Protein AF-A0A0L7KQV0-F1 (afdb_monomer)

Secondary structure (DSSP, 8-state):
---------------GGG---------PPP-SB----S-GGGT-SSPPPP-SSPTTPBPHHHHHHHHHHHHHHHHHHHHTTSS-SSSPPTTT------TT--B--

Nearest PDB structures (foldseek):
  4arv-assembly2_B  TM=8.923E-01  e=5.364E-03  Yersinia kristensenii
  8xm2-assembly1_A  TM=9.078E-01  e=1.219E-02  Yersinia intermedia
  7z3v-assembly1_A  TM=9.000E-01  e=1.305E-02  Escherichia coli
  1dkl-assembly2_B  TM=8.480E-01  e=2.415E-02  Escherichia coli

Solvent-accessible surface area (backbone atoms only — not comparable to full-atom values): 7263 Å² total; per-residue (Å²): 142,78,89,78,81,82,78,78,76,79,73,81,69,86,55,77,89,75,73,78,71,86,80,86,85,86,90,78,76,84,61,51,47,43,64,73,69,90,58,61,68,79,78,40,96,63,86,75,86,85,70,97,60,59,72,44,22,37,35,75,67,18,54,53,52,47,49,54,51,50,52,49,51,52,53,50,34,36,76,56,67,66,43,64,94,73,86,66,52,78,90,74,51,86,88,88,79,69,92,75,79,40,73,71,132

Structure (mmCIF, N/CA/C/O backbone):
data_AF-A0A0L7KQV0-F1
#
_entr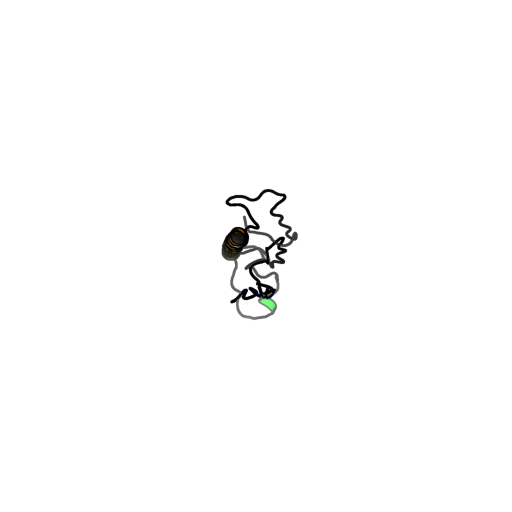y.id   AF-A0A0L7KQV0-F1
#
loop_
_atom_site.group_PDB
_atom_site.id
_atom_site.type_symbol
_atom_site.label_atom_id
_atom_site.label_alt_id
_atom_site.label_comp_id
_atom_site.label_asym_id
_atom_site.label_entity_id
_atom_site.label_seq_id
_atom_site.pdbx_PDB_ins_code
_atom_site.Cartn_x
_atom_site.Cartn_y
_atom_site.Cartn_z
_atom_site.occupancy
_atom_site.B_iso_or_equiv
_atom_site.auth_seq_id
_atom_site.auth_comp_id
_atom_site.auth_asym_id
_atom_site.auth_atom_id
_atom_site.pdbx_PDB_model_num
ATOM 1 N N . MET A 1 1 ? -17.005 -29.235 63.286 1.00 38.09 1 MET A N 1
ATOM 2 C CA . MET A 1 1 ? -17.179 -30.090 62.100 1.00 38.09 1 MET A CA 1
ATOM 3 C C . MET A 1 1 ? -17.962 -29.290 61.068 1.00 38.09 1 MET A C 1
ATOM 5 O O . MET A 1 1 ? -19.147 -29.102 61.267 1.00 38.09 1 MET A O 1
ATOM 9 N N . ASP A 1 2 ? -17.447 -28.691 60.006 1.00 49.88 2 ASP A N 1
ATOM 10 C CA . ASP A 1 2 ? -16.104 -28.316 59.567 1.00 49.88 2 ASP A CA 1
ATOM 11 C C . ASP A 1 2 ? -16.334 -27.150 58.598 1.00 49.88 2 ASP A C 1
ATOM 13 O O . ASP A 1 2 ? -16.879 -27.334 57.511 1.00 49.88 2 ASP A O 1
ATOM 17 N N . THR A 1 3 ? -15.970 -25.933 58.992 1.00 47.72 3 THR A N 1
ATOM 18 C CA . THR A 1 3 ? -15.960 -24.771 58.099 1.00 47.72 3 THR A CA 1
ATOM 19 C C . THR A 1 3 ? -14.647 -24.794 57.327 1.00 47.72 3 THR A C 1
ATOM 21 O O . THR A 1 3 ? -13.617 -24.358 57.841 1.00 47.72 3 THR A O 1
ATOM 24 N N . LYS A 1 4 ? -14.650 -25.345 56.109 1.00 50.91 4 LYS A N 1
ATOM 25 C CA . LYS A 1 4 ? -13.492 -25.249 55.211 1.00 50.91 4 LYS A CA 1
ATOM 26 C C . LYS A 1 4 ? -13.451 -23.844 54.594 1.00 50.91 4 LYS A C 1
ATOM 28 O O . LYS A 1 4 ? -14.432 -23.454 53.962 1.00 50.91 4 LYS A O 1
ATOM 33 N N . PRO A 1 5 ? -12.356 -23.081 54.746 1.00 48.06 5 PRO A N 1
ATOM 34 C CA . PRO A 1 5 ? -12.218 -21.804 54.068 1.00 48.06 5 PRO A CA 1
ATOM 35 C C . PRO A 1 5 ? -12.009 -22.070 52.575 1.00 48.06 5 PRO A C 1
ATOM 37 O O . PRO A 1 5 ? -11.065 -22.753 52.176 1.00 48.06 5 PRO A O 1
ATOM 40 N N . ILE A 1 6 ? -12.906 -21.542 51.745 1.00 53.88 6 ILE A N 1
ATOM 41 C CA . ILE A 1 6 ? -12.694 -21.448 50.302 1.00 53.88 6 ILE A CA 1
ATOM 42 C C . ILE A 1 6 ? -11.639 -20.357 50.104 1.00 53.88 6 ILE A C 1
ATOM 44 O O . ILE A 1 6 ? -11.946 -19.168 50.097 1.00 53.88 6 ILE A O 1
ATOM 48 N N . LEU A 1 7 ? -10.374 -20.764 50.000 1.00 48.22 7 LEU A N 1
ATOM 49 C CA . LEU A 1 7 ? -9.324 -19.912 49.458 1.00 48.22 7 LEU A CA 1
ATOM 50 C C . LEU A 1 7 ? -9.627 -19.701 47.971 1.00 48.22 7 LEU A C 1
ATOM 52 O O . LEU A 1 7 ? -9.298 -20.542 47.135 1.00 48.22 7 LEU A O 1
ATOM 56 N N . ILE A 1 8 ? -10.262 -18.576 47.638 1.00 56.44 8 ILE A N 1
ATOM 57 C CA . ILE A 1 8 ? -10.236 -18.048 46.274 1.00 56.44 8 ILE A CA 1
ATOM 58 C C . ILE A 1 8 ? -8.819 -17.524 46.063 1.00 56.44 8 ILE A C 1
ATOM 60 O O . ILE A 1 8 ? -8.494 -16.383 46.384 1.00 56.44 8 ILE A O 1
ATOM 64 N N . LEU A 1 9 ? -7.948 -18.400 45.571 1.00 48.84 9 LEU A N 1
ATOM 65 C CA . LEU A 1 9 ? -6.665 -18.008 45.020 1.00 48.84 9 LEU A CA 1
ATOM 66 C C . LEU A 1 9 ? -6.975 -17.290 43.699 1.00 48.84 9 LEU A C 1
ATOM 68 O O . LEU A 1 9 ? -7.061 -17.922 42.648 1.00 48.84 9 LEU A O 1
ATOM 72 N N . SER A 1 10 ? -7.215 -15.977 43.745 1.00 55.53 10 SER A N 1
ATOM 73 C CA . SER A 1 10 ? -7.228 -15.156 42.536 1.00 55.53 10 SER A CA 1
ATOM 74 C C . SER A 1 10 ? -5.795 -15.083 42.022 1.00 55.53 10 SER A C 1
ATOM 76 O O . SER A 1 10 ? -5.054 -14.138 42.298 1.00 55.53 10 SER A O 1
ATOM 78 N N . ALA A 1 11 ? -5.380 -16.128 41.313 1.00 54.91 11 ALA A N 1
ATOM 79 C CA . ALA A 1 11 ? -4.283 -16.028 40.381 1.00 54.91 11 ALA A CA 1
ATOM 80 C C . ALA A 1 11 ? -4.681 -14.928 39.393 1.00 54.91 11 ALA A C 1
ATOM 82 O O . ALA A 1 11 ? -5.586 -15.108 38.579 1.00 54.91 11 ALA A O 1
ATOM 83 N N . LEU A 1 12 ? -4.048 -13.763 39.518 1.00 53.34 12 LEU A N 1
ATOM 84 C CA . LEU A 1 12 ? -4.012 -12.755 38.469 1.00 53.34 12 LEU A CA 1
ATOM 85 C C . LEU A 1 12 ? -3.254 -13.381 37.297 1.00 53.34 12 LEU A C 1
ATOM 87 O O . LEU A 1 12 ? -2.059 -13.169 37.111 1.00 53.34 12 LEU A O 1
ATOM 91 N N . ILE A 1 13 ? -3.953 -14.224 36.542 1.00 58.06 13 ILE A N 1
ATOM 92 C CA . ILE A 1 13 ? -3.557 -14.580 35.194 1.00 58.06 13 ILE A CA 1
ATOM 93 C C . ILE A 1 13 ? -3.741 -13.275 34.425 1.00 58.06 13 ILE A C 1
ATOM 95 O O . ILE A 1 13 ? -4.867 -12.884 34.123 1.00 58.06 13 ILE A O 1
ATOM 99 N N . LEU A 1 14 ? -2.643 -12.559 34.180 1.00 53.75 14 LEU A N 1
ATOM 100 C CA . LEU A 1 14 ? -2.581 -11.558 33.119 1.00 53.75 14 LEU A CA 1
ATOM 101 C C . LEU A 1 14 ? -2.841 -12.313 31.815 1.00 53.75 14 LEU A C 1
ATOM 103 O O . LEU A 1 14 ? -1.933 -12.847 31.185 1.00 53.75 14 LEU A O 1
ATOM 107 N N . ASN A 1 15 ? -4.122 -12.462 31.502 1.00 57.16 15 ASN A N 1
ATOM 108 C CA . ASN A 1 15 ? -4.600 -13.147 30.325 1.00 57.16 15 ASN A CA 1
ATOM 109 C C . ASN A 1 15 ? -4.445 -12.160 29.166 1.00 57.16 15 ASN A C 1
ATOM 111 O O . ASN A 1 15 ? -4.933 -11.032 29.252 1.00 57.16 15 ASN A O 1
ATOM 115 N N . SER A 1 16 ? -3.765 -12.552 28.088 1.00 57.22 16 SER A N 1
ATOM 116 C CA . SER A 1 16 ? -3.657 -11.712 26.884 1.00 57.22 16 SER A CA 1
ATOM 117 C C . SER A 1 16 ? -5.026 -11.389 26.266 1.00 57.22 16 SER A C 1
ATOM 119 O O . SER A 1 16 ? -5.132 -10.462 25.474 1.00 57.22 16 SER A O 1
ATOM 121 N N . GLU A 1 17 ? -6.072 -12.105 26.691 1.00 59.75 17 GLU A N 1
ATOM 122 C CA . GLU A 1 17 ? -7.506 -11.903 26.423 1.00 59.75 17 GLU A CA 1
ATOM 123 C C . GLU A 1 17 ? -8.066 -10.513 26.818 1.00 59.75 17 GLU A C 1
ATOM 125 O O . GLU A 1 17 ? -9.256 -10.265 26.657 1.00 59.75 17 GLU A O 1
ATOM 130 N N . GLN A 1 18 ? -7.257 -9.591 27.355 1.00 72.88 18 GLN A N 1
ATOM 131 C CA . GLN A 1 18 ? -7.689 -8.224 27.704 1.00 72.88 18 GLN A CA 1
ATOM 132 C C . GLN A 1 18 ? -6.990 -7.115 26.905 1.00 72.88 18 GLN A C 1
ATOM 134 O O . GLN A 1 18 ? -7.095 -5.939 27.261 1.00 72.88 18 GLN A O 1
ATOM 139 N N . LEU A 1 19 ? -6.279 -7.451 25.828 1.00 85.94 19 LEU A N 1
ATOM 140 C CA . LEU A 1 19 ? -5.732 -6.449 24.915 1.00 85.94 19 LEU A CA 1
ATOM 141 C C . LEU A 1 19 ? -6.748 -6.141 23.814 1.00 85.94 19 LEU A C 1
ATOM 143 O O . LEU A 1 19 ? -7.279 -7.045 23.181 1.00 85.94 19 LEU A O 1
ATOM 147 N N . TYR A 1 20 ? -7.006 -4.855 23.584 1.00 90.19 20 TYR A N 1
ATOM 148 C CA . TYR A 1 20 ? -7.845 -4.378 22.488 1.00 90.19 20 TYR A CA 1
ATOM 149 C C . TYR A 1 20 ? -7.040 -3.431 21.596 1.00 90.19 20 TYR A C 1
ATOM 151 O O . TYR A 1 20 ? -6.276 -2.590 22.085 1.00 90.19 20 TYR A O 1
ATOM 159 N N . LEU A 1 21 ? -7.230 -3.537 20.283 1.00 94.06 21 LEU A N 1
ATOM 160 C CA . LEU A 1 21 ? -6.629 -2.616 19.327 1.00 94.06 21 LEU A CA 1
ATOM 161 C C . LEU A 1 21 ? -7.330 -1.252 19.418 1.00 94.06 21 LEU A C 1
ATOM 163 O O . LEU A 1 21 ? -8.555 -1.172 19.388 1.00 94.06 21 LEU A O 1
ATOM 167 N N . LYS A 1 22 ? -6.562 -0.166 19.577 1.00 95.38 22 LYS A N 1
ATOM 168 C CA . LYS A 1 22 ? -7.111 1.206 19.643 1.00 95.38 22 LYS A CA 1
ATOM 169 C C . LYS A 1 22 ? -6.837 2.055 18.421 1.00 95.38 22 LYS A C 1
ATOM 171 O O . LYS A 1 22 ? -7.623 2.945 18.126 1.00 95.38 22 LYS A O 1
ATOM 176 N N . GLN A 1 23 ? -5.703 1.838 17.772 1.00 96.88 23 GLN A N 1
ATOM 177 C CA . GLN A 1 23 ? -5.278 2.623 16.628 1.00 96.88 23 GLN A CA 1
ATOM 178 C C . GLN A 1 23 ? -4.189 1.863 15.882 1.00 96.88 23 GLN A C 1
ATOM 180 O O . GLN A 1 23 ? -3.400 1.139 16.493 1.00 96.88 23 GLN A O 1
ATOM 185 N N . VAL A 1 24 ? -4.129 2.064 14.571 1.00 97.88 24 VAL A N 1
ATOM 186 C CA . VAL A 1 24 ? -3.072 1.535 13.712 1.00 97.88 24 VAL A CA 1
ATOM 187 C C . VAL A 1 24 ? -2.519 2.669 12.866 1.00 97.88 24 VAL A C 1
ATOM 189 O O . VAL A 1 24 ? -3.267 3.499 12.356 1.00 97.88 24 VAL A O 1
ATOM 192 N N . VAL A 1 25 ? -1.198 2.679 12.701 1.00 97.94 25 VAL A N 1
ATOM 193 C CA . VAL A 1 25 ? -0.510 3.501 11.705 1.00 97.94 25 VAL A CA 1
ATOM 194 C C . VAL A 1 25 ? 0.170 2.556 10.728 1.00 97.94 25 VAL A C 1
ATOM 196 O O . VAL A 1 25 ? 1.033 1.770 11.119 1.00 97.94 25 VAL A O 1
ATOM 199 N N . ILE A 1 26 ? -0.223 2.630 9.459 1.00 96.69 26 ILE A N 1
ATOM 200 C CA . ILE A 1 26 ? 0.367 1.831 8.385 1.00 96.69 26 ILE A CA 1
ATOM 201 C C . ILE A 1 26 ? 1.326 2.727 7.606 1.00 96.69 26 ILE A C 1
ATOM 203 O O . ILE A 1 26 ? 0.902 3.627 6.884 1.00 96.69 26 ILE A O 1
ATOM 207 N N . LEU A 1 27 ? 2.628 2.473 7.737 1.00 96.62 27 LEU A N 1
ATOM 208 C CA . LEU A 1 27 ? 3.638 3.098 6.887 1.00 96.62 27 LEU A CA 1
ATOM 209 C C . LEU A 1 27 ? 3.862 2.214 5.659 1.00 96.62 27 LEU A C 1
ATOM 211 O O . LEU A 1 27 ? 4.619 1.244 5.711 1.00 96.62 27 LEU A O 1
ATOM 215 N N . SER A 1 28 ? 3.169 2.538 4.570 1.00 94.31 28 SER A N 1
ATOM 216 C CA . SER A 1 28 ? 3.225 1.755 3.336 1.00 94.31 28 SER A CA 1
ATOM 217 C C . SER A 1 28 ? 4.244 2.309 2.341 1.00 94.31 28 SER A C 1
ATOM 219 O O . SER A 1 28 ? 4.472 3.517 2.241 1.00 94.31 28 SER A O 1
ATOM 221 N N . ARG A 1 29 ? 4.835 1.407 1.556 1.00 95.12 29 ARG A N 1
ATOM 222 C CA . ARG A 1 29 ? 5.534 1.747 0.315 1.00 95.12 29 ARG A CA 1
ATOM 223 C C . ARG A 1 29 ? 4.560 1.534 -0.838 1.00 95.12 29 ARG A C 1
ATOM 225 O O . ARG A 1 29 ? 3.807 0.572 -0.823 1.00 95.12 29 ARG A O 1
ATOM 232 N N . HIS A 1 30 ? 4.660 2.357 -1.880 1.00 93.12 30 HIS A N 1
ATOM 233 C CA . HIS A 1 30 ? 3.949 2.112 -3.133 1.00 93.12 30 HIS A CA 1
ATOM 234 C C . HIS A 1 30 ? 4.167 0.672 -3.653 1.00 93.12 30 HIS A C 1
ATOM 236 O O . HIS A 1 30 ? 5.250 0.087 -3.504 1.00 93.12 30 HIS A O 1
ATOM 242 N N . ASN A 1 31 ? 3.166 0.136 -4.349 1.00 95.31 31 ASN A N 1
ATOM 243 C CA . ASN A 1 31 ? 3.246 -1.176 -4.984 1.00 95.31 31 ASN A CA 1
ATOM 244 C C . ASN A 1 31 ? 4.100 -1.169 -6.275 1.00 95.31 31 ASN A C 1
ATOM 246 O O . ASN A 1 31 ? 4.917 -0.269 -6.511 1.00 95.31 31 ASN A O 1
ATOM 250 N N . VAL A 1 32 ? 3.948 -2.194 -7.121 1.00 95.69 32 VAL A N 1
ATOM 251 C CA . VAL A 1 32 ? 4.726 -2.362 -8.361 1.00 95.69 32 VAL A CA 1
ATOM 252 C C . VAL A 1 32 ? 4.533 -1.191 -9.329 1.00 95.69 32 VAL A C 1
ATOM 254 O O . VAL A 1 32 ? 3.455 -0.983 -9.887 1.00 95.69 32 VAL A O 1
ATOM 257 N N . ARG A 1 33 ? 5.632 -0.488 -9.602 1.00 94.19 33 ARG A N 1
ATOM 258 C CA . ARG A 1 33 ? 5.714 0.634 -10.541 1.00 94.19 33 ARG A CA 1
ATOM 259 C C . ARG A 1 33 ? 6.792 0.414 -11.593 1.00 94.19 33 ARG A C 1
ATOM 261 O O . ARG A 1 33 ? 7.704 -0.394 -11.396 1.00 94.19 33 ARG A O 1
ATOM 268 N N . THR A 1 34 ? 6.723 1.179 -12.672 1.00 94.06 34 THR A N 1
ATOM 269 C CA . THR A 1 34 ? 7.755 1.178 -13.711 1.00 94.06 34 THR A CA 1
ATOM 270 C C . THR A 1 34 ? 9.084 1.765 -13.184 1.00 94.06 34 THR A C 1
ATOM 272 O O . THR A 1 34 ? 9.115 2.495 -12.176 1.00 94.06 34 THR A O 1
ATOM 275 N N . PRO A 1 35 ? 10.225 1.449 -13.828 1.00 92.94 35 PRO A N 1
ATOM 276 C CA . PRO A 1 35 ? 11.521 2.022 -13.472 1.00 92.94 35 PRO A CA 1
ATOM 277 C C . PRO A 1 35 ? 11.546 3.555 -13.573 1.00 92.94 35 PRO A C 1
ATOM 279 O O . PRO A 1 35 ? 10.920 4.134 -14.453 1.00 92.94 35 PRO A O 1
ATOM 282 N N . LEU A 1 36 ? 12.317 4.218 -12.700 1.00 90.50 36 LEU A N 1
ATOM 283 C CA . LEU A 1 36 ? 12.486 5.686 -12.731 1.00 90.50 36 LEU A CA 1
ATOM 284 C C . LEU A 1 36 ? 13.548 6.143 -13.732 1.00 90.50 36 LEU A C 1
ATOM 286 O O . LEU A 1 36 ? 13.488 7.257 -14.248 1.00 90.50 36 LEU A O 1
ATOM 290 N N . SER A 1 37 ? 14.573 5.316 -13.946 1.00 86.69 37 SER A N 1
ATOM 291 C CA . SER A 1 37 ? 15.754 5.732 -14.694 1.00 86.69 37 SER A CA 1
ATOM 292 C C . SER A 1 37 ? 15.462 5.818 -16.188 1.00 86.69 37 SER A C 1
ATOM 294 O O . SER A 1 37 ? 14.985 4.865 -16.800 1.00 86.69 37 SER A O 1
ATOM 296 N N . LYS A 1 38 ? 15.833 6.954 -16.785 1.00 80.19 38 LYS A N 1
ATOM 297 C CA . LYS A 1 38 ? 15.814 7.167 -18.239 1.00 80.19 38 LYS A CA 1
ATOM 298 C C . LYS A 1 38 ? 17.077 6.644 -18.934 1.00 80.19 38 LYS A C 1
ATOM 300 O O . LYS A 1 38 ? 17.139 6.647 -20.156 1.00 80.19 38 LYS A O 1
ATOM 305 N N . THR A 1 39 ? 18.087 6.215 -18.177 1.00 86.25 39 THR A N 1
ATOM 306 C CA . THR A 1 39 ? 19.421 5.852 -18.690 1.00 86.25 39 THR A CA 1
ATOM 307 C C . THR A 1 39 ? 19.737 4.366 -18.544 1.00 86.25 39 THR A C 1
ATOM 309 O O . THR A 1 39 ? 20.893 3.969 -18.647 1.00 86.25 39 THR A O 1
ATOM 312 N N . LEU A 1 40 ? 18.722 3.519 -18.345 1.00 86.31 40 LEU A N 1
ATOM 313 C CA . LEU A 1 40 ? 18.890 2.067 -18.195 1.00 86.31 40 LEU A CA 1
ATOM 314 C C . LEU A 1 40 ? 19.694 1.432 -19.344 1.00 86.31 40 LEU A C 1
ATOM 316 O O . LEU A 1 40 ? 20.506 0.535 -19.118 1.00 86.31 40 LEU A O 1
ATOM 320 N N . SER A 1 41 ? 19.527 1.935 -20.569 1.00 86.31 41 SER A N 1
ATOM 321 C CA . SER A 1 41 ? 20.270 1.494 -21.758 1.00 86.31 41 SER A CA 1
ATOM 322 C C . SER A 1 41 ? 21.787 1.690 -21.663 1.00 86.31 41 SER A C 1
ATOM 324 O O . SER A 1 41 ? 22.528 1.025 -22.375 1.00 86.31 41 SER A O 1
ATOM 326 N N . GLN A 1 42 ? 22.272 2.562 -20.777 1.00 91.44 42 GLN A N 1
ATOM 327 C CA . GLN A 1 42 ? 23.707 2.772 -20.563 1.00 91.44 42 GLN A CA 1
ATOM 328 C C . GLN A 1 42 ? 24.323 1.697 -19.655 1.00 91.44 42 GLN A C 1
ATOM 330 O O . GLN A 1 42 ? 25.536 1.518 -19.651 1.00 91.44 42 GLN A O 1
ATOM 335 N N . SER A 1 43 ? 23.506 0.969 -18.886 1.00 90.38 43 SER A N 1
ATOM 336 C CA . SER A 1 43 ? 23.977 -0.045 -17.933 1.00 90.38 43 SER A CA 1
ATOM 337 C C . SER A 1 43 ? 24.123 -1.441 -18.544 1.00 90.38 43 SER A C 1
ATOM 339 O O . SER A 1 43 ? 24.721 -2.320 -17.928 1.00 90.38 43 SER A O 1
ATOM 341 N N . SER A 1 44 ? 23.557 -1.683 -19.729 1.00 92.31 44 SER A N 1
ATOM 342 C CA . SER A 1 44 ? 23.637 -2.979 -20.405 1.00 92.31 44 SER A CA 1
ATOM 343 C C . SER A 1 44 ? 23.401 -2.834 -21.909 1.00 92.31 44 SER A C 1
ATOM 345 O O . SER A 1 44 ? 22.508 -2.084 -22.295 1.00 92.31 44 SER A O 1
ATOM 347 N N . PRO A 1 45 ? 24.110 -3.599 -22.764 1.00 91.75 45 PRO A N 1
ATOM 348 C CA . PRO A 1 45 ? 23.826 -3.643 -24.198 1.00 91.75 45 PRO A CA 1
ATOM 349 C C . PRO A 1 45 ? 22.539 -4.417 -24.541 1.00 91.75 45 PRO A C 1
ATOM 351 O O . PRO A 1 45 ? 22.117 -4.416 -25.695 1.00 91.75 45 PRO A O 1
ATOM 354 N N . LYS A 1 46 ? 21.922 -5.117 -23.578 1.00 93.62 46 LYS A N 1
ATOM 355 C CA . LYS A 1 46 ? 20.656 -5.832 -23.798 1.00 93.62 46 LYS A CA 1
ATOM 356 C C . LYS A 1 46 ? 19.479 -4.847 -23.830 1.00 93.62 46 LYS A C 1
ATOM 358 O O . LYS A 1 46 ? 19.474 -3.899 -23.043 1.00 93.62 46 LYS A O 1
ATOM 363 N N . PRO A 1 47 ? 18.456 -5.080 -24.674 1.00 89.81 47 PRO A N 1
ATOM 364 C CA . PRO A 1 47 ? 17.252 -4.262 -24.650 1.00 89.81 47 PRO A CA 1
ATOM 365 C C . PRO A 1 47 ? 16.528 -4.427 -23.310 1.00 89.81 47 PRO A C 1
ATOM 367 O O . PRO A 1 47 ? 16.371 -5.541 -22.804 1.00 89.81 47 PRO A O 1
ATOM 370 N N . TRP A 1 48 ? 16.073 -3.311 -22.747 1.00 90.38 48 TRP A N 1
ATOM 371 C CA . TRP A 1 48 ? 15.199 -3.325 -21.580 1.00 90.38 48 TRP A CA 1
ATOM 372 C C . TRP A 1 48 ? 13.755 -3.605 -22.003 1.00 90.38 48 TRP A C 1
ATOM 374 O O . TRP A 1 48 ? 13.339 -3.130 -23.062 1.00 90.38 48 TRP A O 1
ATOM 384 N N . PRO A 1 49 ? 12.973 -4.336 -21.188 1.00 90.81 49 PRO A N 1
ATOM 385 C CA . PRO A 1 49 ? 11.549 -4.511 -21.438 1.00 90.81 49 PRO A CA 1
ATOM 386 C C . PRO A 1 49 ? 10.833 -3.162 -21.521 1.00 90.81 49 PRO A C 1
ATOM 388 O O . PRO A 1 49 ? 11.099 -2.256 -20.725 1.00 90.81 49 PRO A O 1
ATOM 391 N N . THR A 1 50 ? 9.911 -3.041 -22.470 1.00 90.19 50 THR A N 1
ATOM 392 C CA . THR A 1 50 ? 9.037 -1.873 -22.582 1.00 90.19 50 THR A CA 1
ATOM 393 C C . THR A 1 50 ? 7.892 -1.978 -21.584 1.00 90.19 50 THR A C 1
ATOM 395 O O . THR A 1 50 ? 7.317 -3.051 -21.404 1.00 90.19 50 THR A O 1
ATOM 398 N N . TRP A 1 51 ? 7.553 -0.853 -20.962 1.00 91.06 51 TRP A N 1
ATOM 399 C CA . TRP A 1 51 ? 6.396 -0.708 -20.081 1.00 91.06 51 TRP A CA 1
ATOM 400 C C . TRP A 1 51 ? 5.324 0.103 -20.805 1.00 91.06 51 TRP A C 1
ATOM 402 O O . TRP A 1 51 ? 5.664 0.962 -21.621 1.00 91.06 51 TRP A O 1
ATOM 412 N N . ASN A 1 52 ? 4.051 -0.167 -20.519 1.00 91.81 52 ASN A N 1
ATOM 413 C CA . ASN A 1 52 ? 2.942 0.572 -21.131 1.00 91.81 52 ASN A CA 1
ATOM 414 C C . ASN A 1 52 ? 2.731 1.932 -20.445 1.00 91.81 52 ASN A C 1
ATOM 416 O O . ASN A 1 52 ? 2.185 2.859 -21.037 1.00 91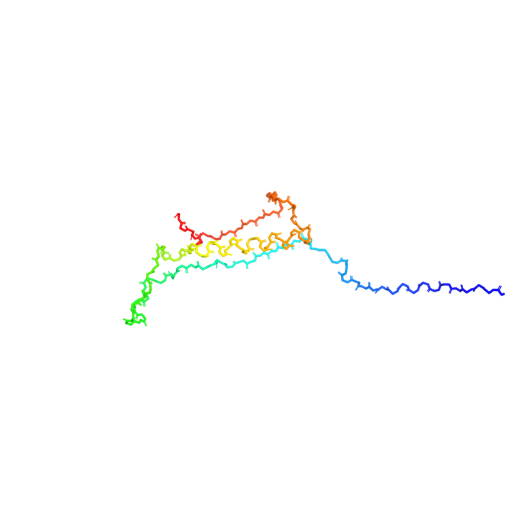.81 52 ASN A O 1
ATOM 420 N N . GLU A 1 53 ? 3.187 2.056 -19.200 1.00 92.69 53 GLU A N 1
ATOM 421 C CA . GLU A 1 53 ? 3.011 3.219 -18.343 1.00 92.69 53 GLU A CA 1
ATOM 422 C C . GLU A 1 53 ? 4.270 4.101 -18.322 1.00 92.69 53 GLU A C 1
ATOM 424 O O . GLU A 1 53 ? 5.392 3.662 -18.599 1.00 92.69 53 GLU A O 1
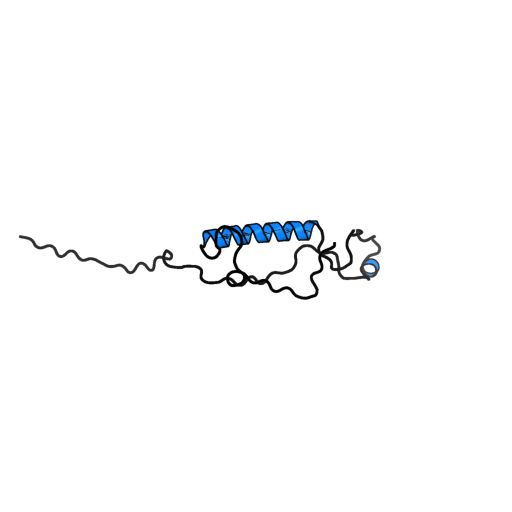ATOM 429 N N . LYS A 1 54 ? 4.096 5.374 -17.949 1.00 91.56 54 LYS A N 1
ATOM 430 C CA . LYS A 1 54 ? 5.204 6.334 -17.831 1.00 91.56 54 LYS A CA 1
ATOM 431 C C . LYS A 1 54 ? 6.211 5.893 -16.755 1.00 91.56 54 LYS A C 1
ATOM 433 O O . LYS A 1 54 ? 5.817 5.243 -15.787 1.00 91.56 54 LYS A O 1
ATOM 438 N N . PRO A 1 55 ? 7.497 6.282 -16.859 1.00 90.69 55 PRO A N 1
ATOM 439 C CA . PRO A 1 55 ? 8.494 6.022 -15.819 1.00 90.69 55 PRO A CA 1
ATOM 440 C C . PRO A 1 55 ? 8.042 6.497 -14.431 1.00 90.69 55 PRO A C 1
ATOM 442 O O . PRO A 1 55 ? 7.622 7.641 -14.269 1.00 90.69 55 PRO A O 1
ATOM 445 N N . GLY A 1 56 ? 8.151 5.623 -13.432 1.00 91.38 56 GLY A N 1
ATOM 446 C CA . GLY A 1 56 ? 7.736 5.876 -12.052 1.00 91.38 56 GLY A CA 1
ATOM 447 C C . GLY A 1 56 ? 6.260 5.635 -11.741 1.00 91.38 56 GLY A C 1
ATOM 448 O O . GLY A 1 56 ? 5.924 5.580 -10.560 1.00 91.38 56 GLY A O 1
ATOM 449 N N . TYR A 1 57 ? 5.398 5.449 -12.743 1.00 93.44 57 TYR A N 1
ATOM 450 C CA . TYR A 1 57 ? 3.966 5.249 -12.514 1.00 93.44 57 TYR A CA 1
ATOM 451 C C . TYR A 1 57 ? 3.681 3.837 -12.011 1.00 93.44 57 TYR A C 1
ATOM 453 O O . TYR A 1 57 ? 4.365 2.874 -12.384 1.00 93.44 57 TYR A O 1
ATOM 461 N N . LEU A 1 58 ? 2.654 3.715 -11.171 1.00 94.06 58 LEU A N 1
ATOM 462 C CA . LEU A 1 58 ? 2.134 2.425 -10.747 1.00 94.06 58 LEU A CA 1
ATOM 463 C C . LEU A 1 58 ? 1.636 1.653 -11.971 1.00 94.06 58 LEU A C 1
ATOM 465 O O . LEU A 1 58 ? 0.970 2.204 -12.842 1.00 94.06 58 LEU A O 1
ATOM 469 N N . THR A 1 59 ? 1.984 0.375 -12.039 1.00 94.31 59 THR A N 1
ATOM 470 C CA . THR A 1 59 ? 1.487 -0.506 -13.102 1.00 94.31 59 THR A CA 1
ATOM 471 C C . THR A 1 59 ? 0.038 -0.911 -12.804 1.00 94.31 59 THR A C 1
ATOM 473 O O . THR A 1 59 ? -0.322 -0.973 -11.627 1.00 94.31 59 THR A O 1
ATOM 476 N N . PRO A 1 60 ? -0.777 -1.311 -13.799 1.00 94.44 60 PRO A N 1
ATOM 477 C CA . PRO A 1 60 ? -2.127 -1.832 -13.566 1.00 94.44 60 PRO A CA 1
ATOM 478 C C . PRO A 1 60 ? -2.143 -3.006 -12.583 1.00 94.44 60 PRO A C 1
ATOM 480 O O . PRO A 1 60 ? -3.001 -3.102 -11.707 1.00 94.44 60 PRO A O 1
ATOM 483 N N . LYS A 1 61 ? -1.131 -3.879 -12.672 1.00 95.69 61 LYS A N 1
ATOM 484 C CA . LYS A 1 61 ? -0.941 -4.965 -11.707 1.00 95.69 61 LYS A CA 1
ATOM 485 C C . LYS A 1 61 ? -0.602 -4.436 -10.311 1.00 95.69 61 LYS A C 1
ATOM 487 O O . LYS A 1 61 ? -1.087 -4.987 -9.334 1.00 95.69 61 LYS A O 1
ATOM 492 N N . GLY A 1 62 ? 0.214 -3.389 -10.211 1.00 95.25 62 GLY A N 1
ATOM 493 C CA . GLY A 1 62 ? 0.510 -2.709 -8.951 1.00 95.25 62 GLY A CA 1
ATOM 494 C C . GLY A 1 62 ? -0.7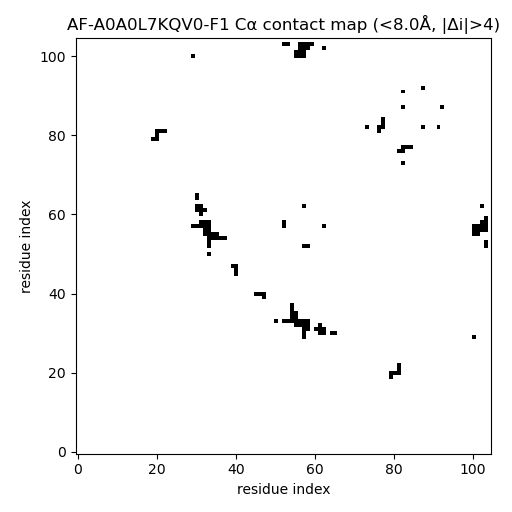40 -2.122 -8.298 1.00 95.25 62 GLY A C 1
ATOM 495 O O . GLY A 1 62 ? -0.933 -2.329 -7.106 1.00 95.25 62 GLY A O 1
ATOM 496 N N . THR A 1 63 ? -1.615 -1.475 -9.073 1.00 94.56 63 THR A N 1
ATOM 497 C CA . THR A 1 63 ? -2.912 -0.967 -8.589 1.00 94.56 63 THR A CA 1
ATOM 498 C C . THR A 1 63 ? -3.785 -2.096 -8.047 1.00 94.56 63 THR A C 1
ATOM 500 O O . THR A 1 63 ? -4.321 -1.989 -6.949 1.00 94.56 63 THR A O 1
ATOM 503 N N . LEU A 1 64 ? -3.882 -3.210 -8.780 1.00 96.75 64 LEU A N 1
ATOM 504 C CA . LEU A 1 64 ? -4.646 -4.379 -8.341 1.00 96.75 64 LEU A CA 1
ATOM 505 C C . LEU A 1 64 ? -4.100 -4.970 -7.032 1.00 96.75 64 LEU A C 1
ATOM 507 O O . LEU A 1 64 ? -4.865 -5.290 -6.127 1.00 96.75 64 LEU A O 1
ATOM 511 N N . LEU A 1 65 ? -2.774 -5.096 -6.924 1.00 97.38 65 LEU A N 1
ATOM 512 C CA . LEU A 1 65 ? -2.119 -5.592 -5.713 1.00 97.38 65 LEU A CA 1
ATOM 513 C C . LEU A 1 65 ? -2.343 -4.660 -4.517 1.00 97.38 65 LEU A C 1
ATOM 515 O O . LEU A 1 65 ? -2.511 -5.150 -3.404 1.00 97.38 65 LEU A O 1
ATOM 519 N N . GLU A 1 66 ? -2.375 -3.345 -4.734 1.00 95.94 66 GLU A N 1
ATOM 520 C CA . GLU A 1 66 ? -2.703 -2.384 -3.678 1.00 95.94 66 GLU A CA 1
ATOM 521 C C . GLU A 1 66 ? -4.153 -2.541 -3.202 1.00 95.94 66 GLU A C 1
ATOM 523 O O . GLU A 1 66 ? -4.408 -2.506 -2.001 1.00 95.94 66 GLU A O 1
ATOM 528 N N . GLY A 1 67 ? -5.084 -2.821 -4.121 1.00 96.25 67 GLY A N 1
ATOM 529 C CA . GLY A 1 67 ? -6.461 -3.183 -3.778 1.00 96.25 67 GLY A CA 1
ATOM 530 C C . GLY A 1 67 ? -6.536 -4.414 -2.870 1.00 96.25 67 GLY A C 1
ATOM 531 O O . GLY A 1 67 ? -7.178 -4.364 -1.826 1.00 96.25 67 GLY A O 1
ATOM 532 N N . PHE A 1 68 ? -5.800 -5.484 -3.193 1.00 98.12 68 PHE A N 1
ATOM 533 C CA . PHE A 1 68 ? -5.755 -6.685 -2.344 1.00 98.12 68 PHE A CA 1
ATOM 534 C C . PHE A 1 68 ? -5.157 -6.424 -0.957 1.00 98.12 68 PHE A C 1
ATOM 536 O O . PHE A 1 68 ? -5.611 -7.004 0.029 1.00 98.12 68 PHE A O 1
ATOM 543 N N . MET A 1 69 ? -4.149 -5.550 -0.863 1.00 98.00 69 MET A N 1
ATOM 544 C CA . MET A 1 69 ? -3.621 -5.111 0.432 1.00 98.00 69 MET A CA 1
ATOM 545 C C . MET A 1 69 ? -4.686 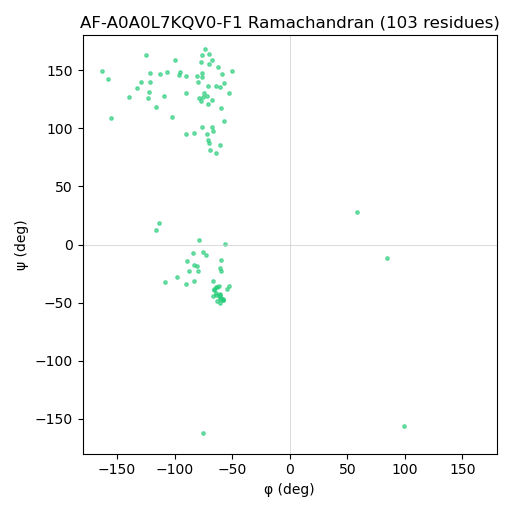-4.343 1.226 1.00 98.00 69 MET A C 1
ATOM 547 O O . MET A 1 69 ? -4.841 -4.583 2.423 1.00 98.00 69 MET A O 1
ATOM 551 N N . GLY A 1 70 ? -5.449 -3.468 0.563 1.00 96.44 70 GLY A N 1
ATOM 552 C CA . GLY A 1 70 ? -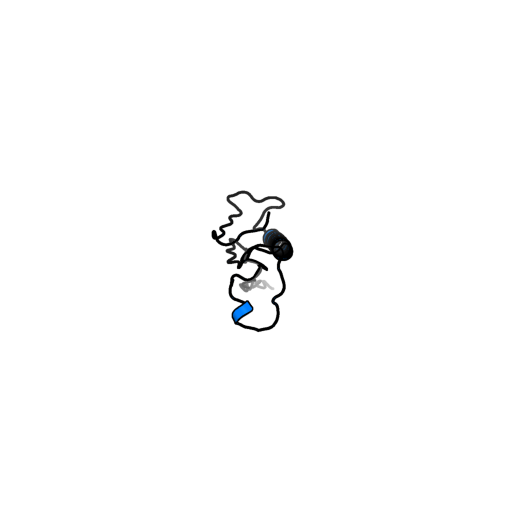6.590 -2.765 1.151 1.00 96.44 70 GLY A CA 1
ATOM 553 C C . GLY A 1 70 ? -7.649 -3.720 1.707 1.00 96.44 70 GLY A C 1
ATOM 554 O O . GLY A 1 70 ? -8.037 -3.581 2.867 1.00 96.44 70 GLY A O 1
ATOM 555 N N . ASP A 1 71 ? -8.043 -4.733 0.933 1.00 97.56 71 ASP A N 1
ATOM 556 C CA . ASP A 1 71 ? -9.017 -5.751 1.355 1.00 97.56 71 ASP A CA 1
ATOM 557 C C . ASP A 1 71 ? -8.534 -6.540 2.579 1.00 97.56 71 ASP A C 1
ATOM 559 O O . ASP A 1 71 ? -9.301 -6.787 3.518 1.00 97.56 71 ASP A O 1
ATOM 563 N N . TYR A 1 72 ? -7.250 -6.912 2.597 1.00 97.88 72 TYR A N 1
ATOM 564 C CA . TYR A 1 72 ? -6.637 -7.576 3.745 1.00 97.88 72 TYR A CA 1
ATOM 565 C C . TYR A 1 72 ? -6.693 -6.691 4.996 1.00 97.88 72 TYR A C 1
ATOM 567 O O . TYR A 1 72 ? -7.155 -7.145 6.046 1.00 97.88 72 TYR A O 1
ATOM 575 N N . PHE A 1 73 ? -6.266 -5.427 4.890 1.00 97.44 73 PHE A N 1
ATOM 576 C CA . PHE A 1 73 ? -6.273 -4.510 6.029 1.00 97.44 73 PHE A CA 1
ATOM 577 C C . PHE A 1 73 ? -7.685 -4.223 6.523 1.00 97.44 73 PHE A C 1
ATOM 579 O O . PHE A 1 73 ? -7.904 -4.266 7.729 1.00 97.44 73 PHE A O 1
ATOM 586 N N . TYR A 1 74 ? -8.648 -3.995 5.631 1.00 97.12 74 TYR A N 1
ATOM 587 C CA . TYR A 1 74 ? -10.043 -3.823 6.029 1.00 97.12 74 TYR A CA 1
ATOM 588 C C . TYR A 1 74 ? -10.556 -5.052 6.788 1.00 97.12 74 TYR A C 1
ATOM 590 O O . TYR A 1 74 ? -11.106 -4.912 7.878 1.00 97.12 74 TYR A O 1
ATOM 598 N N . THR A 1 75 ? -10.319 -6.256 6.259 1.00 97.44 75 THR A N 1
ATOM 599 C CA . THR A 1 75 ? -10.774 -7.504 6.891 1.00 97.44 75 THR A CA 1
ATOM 600 C C . THR A 1 75 ? -10.170 -7.681 8.282 1.00 97.44 75 THR A C 1
ATOM 602 O O . THR A 1 75 ? -10.896 -7.972 9.232 1.00 97.44 75 THR A O 1
ATOM 605 N N . TRP A 1 76 ? -8.860 -7.472 8.419 1.00 97.44 76 TRP A N 1
ATOM 606 C CA . TRP A 1 76 ? -8.172 -7.564 9.706 1.00 97.44 76 TRP A CA 1
ATOM 607 C C . TRP A 1 76 ? -8.672 -6.505 10.699 1.00 97.44 76 TRP A C 1
ATOM 609 O O . TRP A 1 76 ? -9.045 -6.834 11.820 1.00 97.44 76 TRP A O 1
ATOM 619 N N . LEU A 1 77 ? -8.756 -5.240 10.285 1.00 97.19 77 LEU A N 1
ATOM 620 C CA . LEU A 1 77 ? -9.198 -4.151 11.159 1.00 97.19 77 LEU A CA 1
ATOM 621 C C . LEU A 1 77 ? -10.670 -4.277 11.568 1.00 97.19 77 LEU A C 1
ATOM 623 O O . LEU A 1 77 ? -11.029 -3.876 12.673 1.00 97.19 77 LEU A O 1
ATOM 627 N N . TYR A 1 78 ? -11.513 -4.850 10.710 1.00 96.50 78 TYR A N 1
ATOM 628 C CA . TYR A 1 78 ? -12.888 -5.200 11.054 1.00 96.50 78 TYR A CA 1
ATOM 629 C C . TYR A 1 78 ? -12.939 -6.319 12.108 1.00 96.50 78 TYR A C 1
ATOM 631 O O . TYR A 1 78 ? -13.666 -6.198 13.091 1.00 96.50 78 TYR A O 1
ATOM 639 N N . GLN A 1 79 ? -12.130 -7.376 11.957 1.00 95.81 79 GLN A N 1
ATOM 640 C CA . GLN A 1 79 ? -12.037 -8.472 12.938 1.00 95.81 79 GLN A CA 1
ATOM 641 C C . GLN A 1 79 ? -11.544 -7.995 14.312 1.00 95.81 79 GLN A C 1
ATOM 643 O O . GLN A 1 79 ? -12.032 -8.463 15.339 1.00 95.81 79 GLN A O 1
ATOM 648 N N . GLU A 1 80 ? -10.633 -7.023 14.330 1.00 95.19 80 GLU A N 1
ATOM 649 C CA . GLU A 1 80 ? -10.132 -6.378 15.550 1.00 95.19 80 GLU A CA 1
ATOM 650 C C . GLU A 1 80 ? -11.098 -5.323 16.125 1.00 95.19 80 GLU A C 1
ATOM 652 O O . GLU A 1 80 ? -10.783 -4.665 17.117 1.00 95.19 80 GLU A O 1
ATOM 657 N N . ASN A 1 81 ? -12.288 -5.161 15.531 1.00 94.25 81 ASN A N 1
ATOM 658 C CA . ASN A 1 81 ? -13.303 -4.169 15.903 1.00 94.25 81 ASN A CA 1
ATOM 659 C C . ASN A 1 81 ? -12.806 -2.710 15.837 1.00 94.25 81 ASN A C 1
ATOM 661 O O . ASN A 1 81 ? -13.300 -1.856 16.575 1.00 94.25 81 ASN A O 1
ATOM 665 N N . LEU A 1 82 ? -11.827 -2.417 14.972 1.00 95.56 82 LEU A N 1
ATOM 666 C CA . LEU A 1 82 ? -11.308 -1.061 14.773 1.00 95.56 82 LEU A CA 1
ATOM 667 C C . LEU A 1 82 ? -12.066 -0.295 13.682 1.00 95.56 82 LEU A C 1
ATOM 669 O O . LEU A 1 82 ? -12.216 0.918 13.795 1.00 95.56 82 LEU A O 1
ATOM 673 N N . LEU A 1 83 ? -12.536 -0.986 12.639 1.00 96.38 83 LEU A N 1
ATOM 674 C CA . LEU A 1 83 ? -13.358 -0.397 11.578 1.00 96.38 83 LEU A CA 1
ATOM 675 C C . LEU A 1 83 ? -14.791 -0.946 11.613 1.00 96.38 83 LEU A C 1
ATOM 677 O O . LEU A 1 83 ? -14.986 -2.121 11.939 1.00 96.38 83 LEU A O 1
ATOM 681 N N . PRO A 1 84 ? -15.799 -0.128 11.254 1.00 94.81 84 PRO A N 1
ATOM 682 C CA . PRO A 1 84 ? -17.173 -0.590 11.146 1.00 94.81 84 PRO A CA 1
ATOM 683 C C . PRO A 1 84 ? -17.351 -1.521 9.943 1.00 94.81 84 PRO A C 1
ATOM 685 O O . PRO A 1 84 ? -16.550 -1.545 9.009 1.00 94.81 84 PRO A O 1
ATOM 688 N N . GLN A 1 85 ? -18.460 -2.259 9.934 1.00 94.38 85 GLN A N 1
ATOM 689 C CA . GLN A 1 85 ? -18.902 -2.929 8.717 1.00 94.38 85 GLN A CA 1
ATOM 690 C C . GLN A 1 85 ? -19.334 -1.875 7.685 1.00 94.38 85 GLN A C 1
ATOM 692 O O . GLN A 1 85 ? -20.230 -1.077 7.956 1.00 94.38 85 GLN A O 1
ATOM 697 N N . GLY A 1 86 ? -18.742 -1.907 6.490 1.00 92.62 86 GLY A N 1
ATOM 698 C CA . GLY A 1 86 ? -19.020 -0.950 5.416 1.00 92.62 86 GLY A CA 1
ATOM 699 C C . GLY A 1 86 ? -17.969 0.159 5.326 1.00 92.62 86 GLY A C 1
ATOM 700 O O . GLY A 1 86 ? -16.820 -0.028 5.714 1.00 92.62 86 GLY A O 1
ATOM 701 N N . CYS A 1 87 ? -18.342 1.305 4.752 1.00 93.94 87 CYS A N 1
ATOM 702 C CA . CYS A 1 87 ? -17.416 2.423 4.577 1.00 93.94 87 CYS A CA 1
ATOM 703 C C . CYS A 1 87 ? -17.178 3.148 5.915 1.00 93.94 87 CYS A C 1
ATOM 705 O O . CYS A 1 87 ? -18.157 3.571 6.535 1.00 93.94 87 CYS A O 1
ATOM 707 N N . PRO A 1 88 ? -15.917 3.338 6.345 1.00 94.94 88 PRO A N 1
ATOM 708 C CA . PRO A 1 88 ? -15.608 4.129 7.530 1.00 94.94 88 PRO A CA 1
ATOM 709 C C . PRO A 1 88 ? -15.866 5.619 7.283 1.00 94.94 88 PRO A C 1
ATOM 711 O O . PRO A 1 88 ? -15.813 6.099 6.147 1.00 94.94 88 PRO A O 1
ATOM 714 N N . SER A 1 89 ? -16.114 6.360 8.358 1.00 95.00 89 SER A N 1
ATOM 715 C CA . SER A 1 89 ? -16.152 7.821 8.327 1.00 95.00 89 SER A CA 1
ATOM 716 C C . SER A 1 89 ? -14.743 8.424 8.259 1.00 95.00 89 SER A C 1
ATOM 718 O O . SER A 1 89 ? -13.747 7.780 8.594 1.00 95.00 89 SER A O 1
ATOM 720 N N . GLU A 1 90 ? -14.655 9.703 7.888 1.00 92.25 90 GLU A N 1
ATOM 721 C CA . GLU A 1 90 ? -13.382 10.442 7.811 1.00 92.25 90 GLU A CA 1
ATOM 722 C C . GLU A 1 90 ? -12.627 10.510 9.153 1.00 92.25 90 GLU A C 1
ATOM 724 O O . GLU A 1 90 ? -11.411 10.676 9.173 1.00 92.25 90 GLU A O 1
ATOM 729 N N . ASN A 1 91 ? -13.331 10.354 10.280 1.00 92.38 91 ASN A N 1
ATOM 730 C CA . ASN A 1 91 ? -12.720 10.340 11.613 1.00 92.38 91 ASN A CA 1
ATOM 731 C C . ASN A 1 91 ? -12.144 8.966 11.998 1.00 92.38 91 ASN A C 1
ATOM 733 O O . ASN A 1 91 ? -11.362 8.879 12.943 1.00 92.38 91 ASN A O 1
ATOM 737 N N . GLU A 1 92 ? -12.544 7.899 11.306 1.00 93.94 92 GLU A N 1
ATOM 738 C CA . GLU A 1 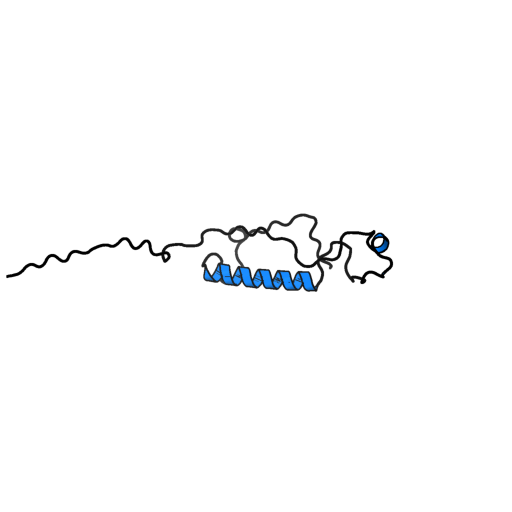92 ? -12.135 6.517 11.596 1.00 93.94 92 GLU A CA 1
ATOM 739 C C . GLU A 1 92 ? -10.989 6.057 10.691 1.00 93.94 92 GLU A C 1
ATOM 741 O O . GLU A 1 92 ? -10.182 5.216 11.088 1.00 93.94 92 GLU A O 1
ATOM 746 N N . PHE A 1 93 ? -10.894 6.612 9.480 1.00 95.62 93 PHE A N 1
ATOM 747 C CA . PHE A 1 93 ? -9.880 6.234 8.506 1.00 95.62 93 PHE A CA 1
ATOM 748 C C . PHE A 1 93 ? -9.324 7.454 7.776 1.00 95.62 93 PHE A C 1
ATOM 750 O O . PHE A 1 93 ? -10.058 8.235 7.177 1.00 95.62 93 PHE A O 1
ATOM 757 N N . TYR A 1 94 ? -7.999 7.585 7.793 1.00 95.62 94 TYR A N 1
ATOM 758 C CA . TYR A 1 94 ? -7.286 8.683 7.155 1.00 95.62 94 TYR A CA 1
ATOM 759 C C . TYR A 1 94 ? -6.117 8.150 6.329 1.00 95.62 94 TYR A C 1
ATOM 761 O O . TYR A 1 94 ? -5.345 7.312 6.798 1.00 95.62 94 TYR A O 1
ATOM 769 N N . VAL A 1 95 ? -5.96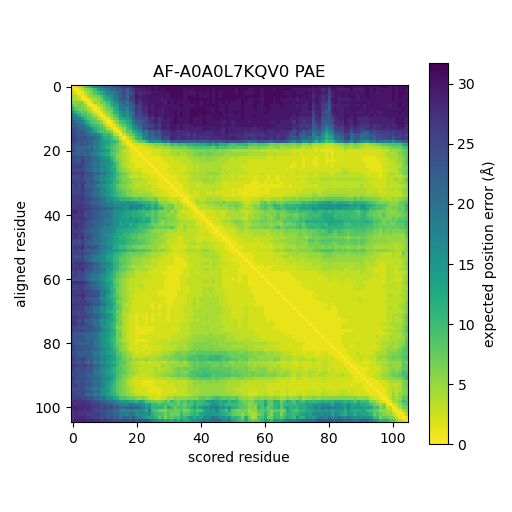6 8.668 5.108 1.00 94.31 95 VAL A N 1
ATOM 770 C CA . VAL A 1 95 ? -4.877 8.311 4.192 1.00 94.31 95 VAL A CA 1
ATOM 771 C C . VAL A 1 95 ? -4.104 9.560 3.813 1.00 94.31 95 VAL A C 1
ATOM 773 O O . VAL A 1 95 ? -4.674 10.555 3.371 1.00 94.31 95 VAL A O 1
ATOM 776 N N . TYR A 1 96 ? -2.785 9.466 3.928 1.00 93.94 96 TYR A N 1
ATOM 777 C CA . TYR A 1 96 ? -1.854 10.451 3.406 1.00 93.94 96 TYR A CA 1
ATOM 778 C C . TYR A 1 96 ? -0.887 9.765 2.446 1.00 93.94 96 TYR A C 1
ATOM 780 O O . TYR A 1 96 ? -0.227 8.790 2.808 1.00 93.94 96 TYR A O 1
ATOM 788 N N . ALA A 1 97 ? -0.791 10.295 1.231 1.00 93.06 97 ALA A N 1
ATOM 789 C CA . ALA A 1 97 ? 0.165 9.864 0.225 1.00 93.06 97 ALA A CA 1
ATOM 790 C C . ALA A 1 97 ? 1.048 11.045 -0.182 1.00 93.06 97 ALA A C 1
ATOM 792 O O . ALA A 1 97 ? 0.615 12.199 -0.184 1.00 93.06 97 ALA A O 1
ATOM 793 N N . ASN A 1 98 ? 2.300 10.752 -0.530 1.00 88.31 98 ASN A N 1
ATOM 794 C CA . ASN A 1 98 ? 3.176 11.757 -1.112 1.00 88.31 98 ASN A CA 1
ATOM 795 C C . ASN A 1 98 ? 2.767 12.064 -2.565 1.00 88.31 98 ASN A C 1
ATOM 797 O O . ASN A 1 98 ? 1.995 11.339 -3.189 1.00 88.31 98 ASN A O 1
ATOM 801 N N . THR A 1 99 ? 3.326 13.133 -3.127 1.00 80.12 99 THR A N 1
ATOM 802 C CA . THR A 1 99 ? 3.005 13.600 -4.487 1.00 80.12 99 THR A CA 1
ATOM 803 C C . THR A 1 99 ? 3.630 12.761 -5.606 1.00 80.12 99 THR A C 1
ATOM 805 O O . THR A 1 99 ? 3.353 13.003 -6.777 1.00 80.12 99 THR A O 1
ATOM 808 N N . ASP A 1 100 ? 4.490 11.795 -5.272 1.00 75.06 100 ASP A N 1
ATOM 809 C CA . ASP A 1 100 ? 5.263 11.035 -6.260 1.00 75.06 100 ASP A CA 1
ATOM 810 C C . ASP A 1 100 ? 4.513 9.801 -6.777 1.00 75.06 100 ASP A C 1
ATOM 812 O O . ASP A 1 100 ? 4.817 9.299 -7.863 1.00 75.06 100 ASP A O 1
ATOM 816 N N . MET A 1 101 ? 3.540 9.298 -6.013 1.00 69.06 101 MET A N 1
ATOM 817 C CA . MET A 1 101 ? 2.736 8.144 -6.403 1.00 69.06 101 MET A CA 1
ATOM 818 C C . MET A 1 101 ? 1.695 8.555 -7.449 1.00 69.06 101 MET A C 1
ATOM 820 O O . MET A 1 101 ? 0.655 9.118 -7.126 1.00 69.06 101 MET A O 1
ATOM 824 N N . GLN A 1 102 ? 1.979 8.246 -8.715 1.00 79.62 102 GLN A N 1
ATOM 825 C CA . GLN A 1 102 ? 1.057 8.451 -9.833 1.00 79.62 102 GLN A CA 1
ATOM 826 C C . GLN A 1 102 ? 0.541 7.103 -10.337 1.00 79.62 102 GLN A C 1
ATOM 828 O O . GLN A 1 102 ? 1.321 6.192 -10.627 1.00 79.62 102 GLN A O 1
ATOM 833 N N . VAL A 1 103 ? -0.778 6.984 -10.434 1.00 73.94 103 VAL A N 1
ATOM 834 C CA . VAL A 1 103 ? -1.461 5.902 -11.150 1.00 73.94 103 VAL A CA 1
ATOM 835 C C . VAL A 1 103 ? -1.667 6.331 -12.602 1.00 73.94 103 VAL A C 1
ATOM 837 O O . VAL A 1 103 ? -1.829 7.517 -12.880 1.00 73.94 103 VAL A O 1
ATOM 840 N N . SER A 1 104 ? -1.581 5.394 -13.543 1.00 62.59 104 SER A N 1
ATOM 841 C CA . SER A 1 104 ? -1.966 5.654 -14.934 1.00 62.59 104 SER A CA 1
ATOM 842 C C . SER A 1 104 ? -3.489 5.785 -15.045 1.00 62.59 104 SER A C 1
ATOM 844 O O . SER A 1 104 ? -4.181 4.963 -14.444 1.00 62.59 104 SER A O 1
ATOM 846 N N . ASP A 1 105 ? -3.965 6.776 -15.807 1.00 55.25 105 ASP A N 1
ATOM 847 C CA . ASP A 1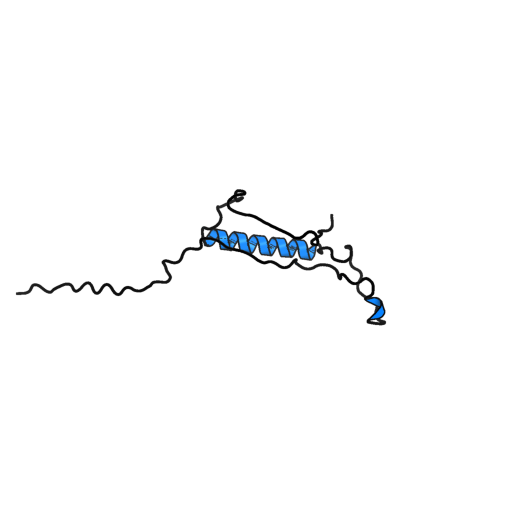 105 ? -5.387 6.958 -16.160 1.00 55.25 105 ASP A CA 1
ATOM 848 C C . ASP A 1 105 ? -5.959 5.770 -16.954 1.00 55.25 105 ASP A C 1
ATOM 850 O O . ASP A 1 105 ? -5.206 5.189 -17.777 1.00 55.25 105 ASP A O 1
#

Organism: Operophtera brumata (NCBI:txid104452)

InterPro domains:
  IPR000560 Histidine phosphatase superfamily, clade-2 [PF00328] (21-99)
  IPR029033 Histidine phosphatase superfamily [G3DSA:3.40.50.1240] (14-102)
  IPR029033 Histidine phosphatase superfamily [SSF53254] (21-99)
  IPR033379 Histidine acid phosphatase active site [PS00616] (21-35)

Foldseek 3Di:
DDDDDPPPPPPPPPDPVPDADDDDDDDDDQFDDAAQDPCVCVVDVDDDDDDPDDHLEQHPVSVVVVVVVVVVVVVVCVVSVQADPDDGDCVSDDDDDDPSHHYDD

Mean predicted aligned error: 9.88 Å

Radius of gyration: 25.72 Å; Cα contacts (8 Å, |Δi|>4): 69; chains: 1; bounding box: 43×44×87 Å

Sequence (105 aa):
MDTKPILILSALILNSEQLYLKQVVILSRHNVRTPLSKTLSQSSPKPWPTWNEKPGYLTPKGTLLEGFMGDYFYTWLYQENLLPQGCPSENEFYVYANTDMQVSD

pLDDT: mean 85.28, std 16.17, range [38.09, 98.12]